Protein AF-A0A7C5DP51-F1 (afdb_monomer)

Sequence (74 aa):
MRKEGRVCKADTLEGLKDSGVIGIIRVSTAQDLIRIAKALREGGLSCLEITMTTPGALRAIEEAREELPDVLMG

pLDDT: mean 88.17, std 12.2, range [36.09, 96.69]

Radius of gyration: 12.79 Å; Cα contacts (8 Å, |Δi|>4): 87; chains: 1; bounding box: 42×22×27 Å

Structure (mmCIF, N/CA/C/O backbone):
data_AF-A0A7C5DP51-F1
#
_entry.id   AF-A0A7C5DP51-F1
#
loop_
_atom_site.group_PDB
_atom_site.id
_atom_site.type_symbol
_atom_site.label_atom_id
_atom_site.label_alt_id
_atom_site.label_comp_id
_atom_site.label_asym_id
_atom_site.label_entity_id
_atom_site.label_seq_id
_atom_site.pdbx_PDB_ins_code
_atom_site.Cartn_x
_atom_site.Cartn_y
_atom_site.Cartn_z
_atom_site.occupancy
_atom_site.B_iso_or_equiv
_atom_site.auth_seq_id
_atom_site.auth_comp_id
_atom_site.auth_asym_id
_atom_site.auth_atom_id
_atom_site.pdbx_PDB_model_num
ATOM 1 N N . MET A 1 1 ? 29.696 -3.577 -4.538 1.00 36.09 1 MET A N 1
ATOM 2 C CA . MET A 1 1 ? 29.079 -3.699 -3.200 1.00 36.09 1 MET A CA 1
ATOM 3 C C . MET A 1 1 ? 28.188 -2.482 -2.974 1.00 36.09 1 MET A C 1
ATOM 5 O O . MET A 1 1 ? 28.714 -1.405 -2.723 1.00 36.09 1 MET A O 1
ATOM 9 N N . ARG A 1 2 ? 26.867 -2.602 -3.171 1.00 43.75 2 ARG A N 1
ATOM 10 C CA . ARG A 1 2 ? 25.906 -1.558 -2.773 1.00 43.75 2 ARG A CA 1
ATOM 11 C C . ARG A 1 2 ? 25.597 -1.794 -1.294 1.00 43.75 2 ARG A C 1
ATOM 13 O O . ARG A 1 2 ? 25.283 -2.920 -0.931 1.00 43.75 2 ARG A O 1
ATOM 20 N N . LYS A 1 3 ? 25.806 -0.782 -0.450 1.00 42.50 3 LYS A N 1
ATOM 21 C CA . LYS A 1 3 ? 25.502 -0.848 0.985 1.00 42.50 3 LYS A CA 1
ATOM 22 C C . LYS A 1 3 ? 23.999 -1.076 1.180 1.00 42.50 3 LYS A C 1
ATOM 24 O O . LYS A 1 3 ? 23.211 -0.408 0.514 1.00 42.50 3 LYS A O 1
ATOM 29 N N . GLU A 1 4 ? 23.628 -1.956 2.110 1.00 59.66 4 GLU A N 1
ATOM 30 C CA . GLU A 1 4 ? 22.318 -1.934 2.769 1.00 59.66 4 GLU A CA 1
ATOM 31 C C . GLU A 1 4 ? 21.920 -0.481 3.117 1.00 59.66 4 GLU A C 1
ATOM 33 O O . GLU A 1 4 ? 22.724 0.261 3.687 1.00 59.66 4 GLU A O 1
ATOM 38 N N . GLY A 1 5 ? 20.674 -0.088 2.826 1.00 59.50 5 GLY A N 1
ATOM 39 C CA . GLY A 1 5 ? 20.018 1.032 3.517 1.00 59.50 5 GLY A CA 1
ATOM 40 C C . GLY A 1 5 ? 20.035 2.412 2.842 1.00 59.50 5 GLY A C 1
ATOM 41 O O . GLY A 1 5 ? 20.641 3.347 3.356 1.00 59.50 5 GLY A O 1
ATOM 42 N N . ARG A 1 6 ? 19.288 2.575 1.742 1.00 61.84 6 ARG A N 1
ATOM 43 C CA . ARG A 1 6 ? 18.340 3.691 1.492 1.00 61.84 6 ARG A CA 1
ATOM 44 C C . ARG A 1 6 ? 17.753 3.533 0.093 1.00 61.84 6 ARG A C 1
ATOM 46 O O . ARG A 1 6 ? 18.480 3.659 -0.883 1.00 61.84 6 ARG A O 1
ATOM 53 N N . VAL A 1 7 ? 16.445 3.310 0.014 1.00 78.81 7 VAL A N 1
ATOM 54 C CA . VAL A 1 7 ? 15.690 3.467 -1.234 1.00 78.81 7 VAL A CA 1
ATOM 55 C C . VAL A 1 7 ? 15.654 4.964 -1.543 1.00 78.81 7 VAL A C 1
ATOM 57 O O . VAL A 1 7 ? 15.244 5.765 -0.696 1.00 78.81 7 VAL A O 1
ATOM 60 N N . CYS A 1 8 ? 16.156 5.369 -2.704 1.00 89.25 8 CYS A N 1
ATOM 61 C CA . CYS A 1 8 ? 16.064 6.746 -3.166 1.00 89.25 8 CYS A CA 1
ATOM 62 C C . CYS A 1 8 ? 14.794 6.946 -4.004 1.00 89.25 8 CYS A C 1
ATOM 64 O O . CYS A 1 8 ? 14.142 5.995 -4.425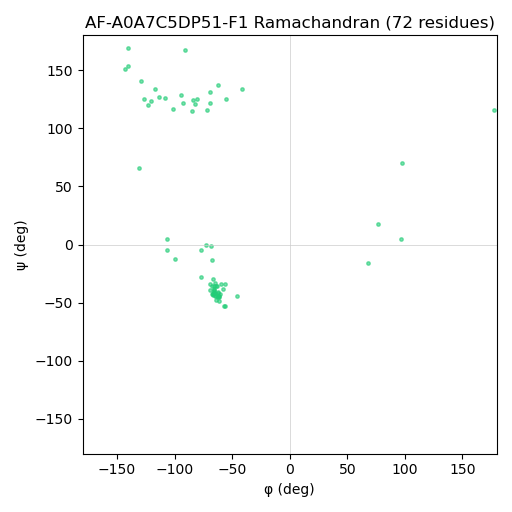 1.00 89.25 8 CYS A O 1
ATOM 66 N N . LYS A 1 9 ? 14.433 8.206 -4.275 1.00 92.44 9 LYS A N 1
ATOM 67 C CA . LYS A 1 9 ? 13.222 8.520 -5.053 1.00 92.44 9 LYS A CA 1
ATOM 68 C C . LYS A 1 9 ? 13.207 7.843 -6.429 1.00 92.44 9 LYS A C 1
ATOM 70 O O . LYS A 1 9 ? 12.135 7.495 -6.909 1.00 92.44 9 LYS A O 1
ATOM 75 N N . ALA A 1 10 ? 14.375 7.682 -7.057 1.00 94.94 10 ALA A N 1
ATOM 76 C CA . ALA A 1 10 ? 14.483 7.019 -8.352 1.00 94.94 10 ALA A CA 1
ATOM 77 C C . ALA A 1 10 ? 14.138 5.527 -8.250 1.00 94.94 10 ALA A C 1
ATOM 79 O O . ALA A 1 10 ? 13.360 5.051 -9.067 1.00 94.94 10 ALA A O 1
ATOM 80 N N . ASP A 1 11 ? 14.614 4.839 -7.208 1.00 93.12 11 ASP A N 1
ATOM 81 C CA . ASP A 1 11 ? 14.317 3.420 -6.972 1.00 93.12 11 ASP A CA 1
ATOM 82 C C . ASP A 1 11 ? 12.811 3.198 -6.748 1.00 93.12 11 ASP A C 1
ATOM 84 O O . ASP A 1 11 ? 12.214 2.278 -7.302 1.00 93.12 11 ASP A O 1
ATOM 88 N N . THR A 1 12 ? 12.160 4.083 -5.981 1.00 93.38 12 THR A N 1
ATOM 89 C CA . THR A 1 12 ? 10.697 4.058 -5.815 1.00 93.38 12 THR A CA 1
ATOM 90 C C . THR A 1 12 ? 9.982 4.277 -7.145 1.00 93.38 12 THR A C 1
ATOM 92 O O . THR A 1 12 ? 9.026 3.572 -7.452 1.00 93.38 12 THR A O 1
ATOM 95 N N . LEU A 1 13 ? 10.436 5.245 -7.946 1.00 94.62 13 LEU A N 1
ATOM 96 C CA . LEU A 1 13 ? 9.826 5.549 -9.237 1.00 94.62 13 LEU A CA 1
ATOM 97 C C . LEU A 1 13 ? 9.980 4.396 -10.238 1.00 94.62 13 LEU A C 1
ATOM 99 O O . LEU A 1 13 ? 9.063 4.169 -11.024 1.00 94.62 13 LEU A O 1
ATOM 103 N N . GLU A 1 14 ? 11.105 3.680 -10.223 1.00 94.50 14 GLU A N 1
ATOM 104 C CA . GLU A 1 14 ? 11.267 2.447 -11.001 1.00 94.50 14 GLU A CA 1
ATOM 105 C C . GLU A 1 14 ? 10.292 1.367 -10.528 1.00 94.50 14 GLU A C 1
ATOM 107 O O . GLU A 1 14 ? 9.531 0.865 -11.347 1.00 94.50 14 GLU A O 1
ATOM 112 N N . GLY A 1 15 ? 10.184 1.121 -9.217 1.00 91.75 15 GLY A N 1
ATOM 113 C CA . GLY A 1 15 ? 9.216 0.156 -8.681 1.00 91.75 15 GLY A CA 1
ATOM 114 C C . GLY A 1 15 ? 7.759 0.465 -9.057 1.00 91.75 15 GLY A C 1
ATOM 115 O O . GLY A 1 15 ? 6.992 -0.440 -9.383 1.00 91.75 15 GLY A O 1
ATOM 116 N N . LEU A 1 16 ? 7.379 1.748 -9.084 1.00 93.81 16 LEU A N 1
ATOM 117 C CA . LEU A 1 16 ? 6.057 2.180 -9.552 1.00 93.81 16 LEU A CA 1
ATOM 118 C C . LEU A 1 16 ? 5.842 1.902 -11.047 1.00 93.81 16 LEU A C 1
ATOM 120 O O . LEU A 1 16 ? 4.760 1.464 -11.440 1.00 93.81 16 LEU A O 1
ATOM 124 N N . LYS A 1 17 ? 6.857 2.150 -11.885 1.00 94.31 17 LYS A N 1
ATOM 125 C CA . LYS A 1 17 ? 6.795 1.880 -13.331 1.00 94.31 17 LYS A CA 1
ATOM 126 C C . LYS A 1 17 ? 6.720 0.386 -13.624 1.00 94.31 17 LYS A C 1
ATOM 128 O O . LYS A 1 17 ? 5.919 -0.006 -14.467 1.00 94.31 17 LYS A O 1
ATOM 133 N N . ASP A 1 18 ? 7.508 -0.413 -12.913 1.00 93.25 18 ASP A N 1
ATOM 134 C CA . A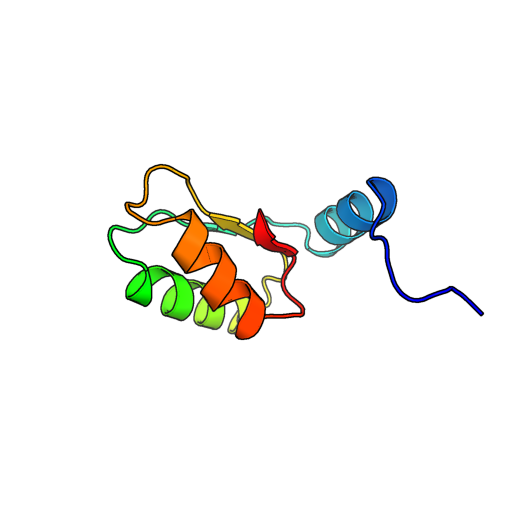SP A 1 18 ? 7.549 -1.868 -13.063 1.00 93.25 18 ASP A CA 1
ATOM 135 C C . ASP A 1 18 ? 6.222 -2.513 -12.646 1.00 93.25 18 ASP A C 1
ATOM 137 O O . ASP A 1 18 ? 5.752 -3.436 -13.308 1.00 93.25 18 ASP A O 1
ATOM 141 N N . SER A 1 19 ? 5.581 -1.994 -11.589 1.00 93.44 19 SER A N 1
ATOM 142 C CA . SER A 1 19 ? 4.239 -2.427 -11.180 1.00 93.44 19 SER A CA 1
ATOM 143 C C . SER A 1 19 ? 3.184 -2.118 -12.251 1.00 93.44 19 SER A C 1
ATOM 145 O O . SER A 1 19 ? 2.229 -2.874 -12.416 1.00 93.44 19 SER A O 1
ATOM 147 N N . GLY A 1 20 ? 3.308 -0.991 -12.968 1.00 94.12 20 GLY A N 1
ATOM 148 C CA . GLY A 1 20 ? 2.379 -0.553 -14.024 1.00 94.12 20 GLY A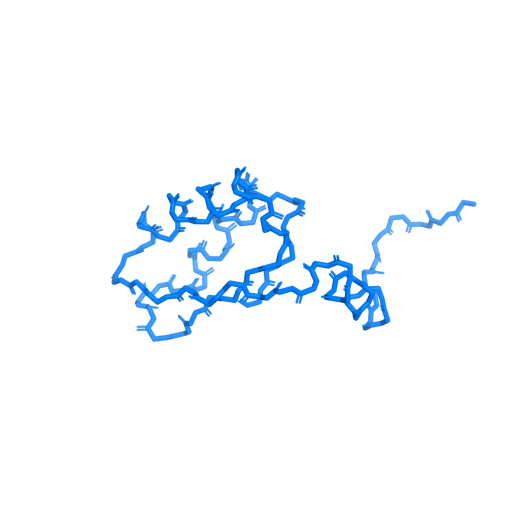 CA 1
ATOM 149 C C . GLY A 1 20 ? 0.972 -0.156 -13.543 1.00 94.12 20 GLY A C 1
ATOM 150 O O . GLY A 1 20 ? 0.239 0.528 -14.257 1.00 94.12 20 GLY A O 1
ATOM 151 N N . VAL A 1 21 ? 0.604 -0.543 -12.321 1.00 94.50 21 VAL A N 1
ATOM 152 C CA . VAL A 1 21 ? -0.654 -0.247 -11.632 1.00 94.50 21 VAL A CA 1
ATOM 153 C C . VAL A 1 21 ? -0.393 -0.031 -10.136 1.00 94.50 21 VAL A C 1
ATOM 155 O O . VAL A 1 21 ? 0.539 -0.609 -9.575 1.00 94.50 21 VAL A O 1
ATOM 158 N N . ILE A 1 22 ? -1.221 0.795 -9.487 1.00 95.44 22 ILE A N 1
ATOM 159 C CA . ILE A 1 22 ? -1.215 1.014 -8.032 1.00 95.44 22 ILE A CA 1
ATOM 160 C C . ILE A 1 22 ? -2.594 0.634 -7.487 1.00 95.44 22 ILE A C 1
ATOM 162 O O . ILE A 1 22 ? -3.609 1.172 -7.933 1.00 95.44 22 ILE A O 1
ATOM 166 N N . GLY A 1 23 ? -2.640 -0.296 -6.531 1.00 95.19 23 GLY A N 1
ATOM 167 C CA . GLY A 1 23 ? -3.883 -0.672 -5.856 1.00 95.19 23 GLY A CA 1
ATOM 168 C C . GLY A 1 23 ? -4.193 0.271 -4.696 1.00 95.19 23 GLY A C 1
ATOM 169 O O . GLY A 1 23 ? -3.456 0.279 -3.718 1.00 95.19 23 GLY A O 1
ATOM 170 N N . ILE A 1 24 ? -5.287 1.033 -4.771 1.00 94.19 24 ILE A N 1
ATOM 171 C CA . ILE A 1 24 ? -5.719 1.927 -3.684 1.00 94.19 24 ILE A CA 1
ATOM 172 C C . ILE A 1 24 ? -6.711 1.194 -2.777 1.00 94.19 24 ILE A C 1
ATOM 174 O O . ILE A 1 24 ? -7.778 0.767 -3.224 1.00 94.19 24 ILE A O 1
ATOM 178 N N . ILE A 1 25 ? -6.386 1.088 -1.488 1.00 91.75 25 ILE A N 1
ATOM 179 C CA . ILE A 1 25 ? -7.193 0.386 -0.489 1.00 91.75 25 ILE A CA 1
ATOM 180 C C . ILE A 1 25 ? -7.854 1.395 0.455 1.00 9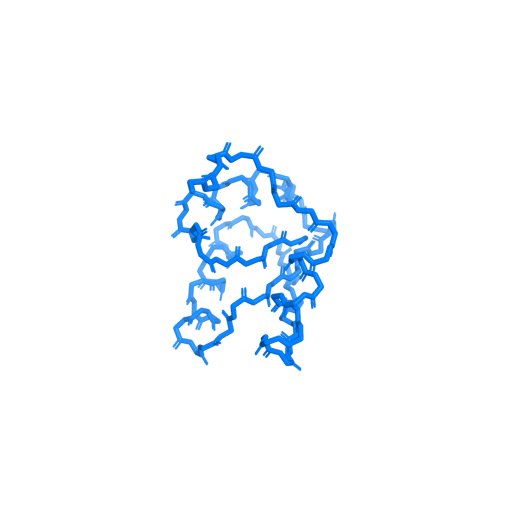1.75 25 ILE A C 1
ATOM 182 O O . ILE A 1 25 ? -7.208 2.220 1.112 1.00 91.75 25 ILE A O 1
ATOM 186 N N . ARG A 1 26 ? -9.180 1.287 0.565 1.00 89.81 26 ARG A N 1
ATOM 187 C CA . ARG A 1 26 ? -9.991 1.968 1.577 1.00 89.81 26 ARG A CA 1
ATOM 188 C C . ARG A 1 26 ? -10.772 0.934 2.362 1.00 89.81 26 ARG A C 1
ATOM 190 O O . ARG A 1 26 ? -11.595 0.224 1.793 1.00 89.81 26 ARG A O 1
ATOM 197 N N . VAL A 1 27 ? -10.539 0.884 3.665 1.00 86.81 27 VAL A N 1
ATOM 198 C CA . VAL A 1 27 ? -11.206 -0.056 4.566 1.00 86.81 27 VAL A CA 1
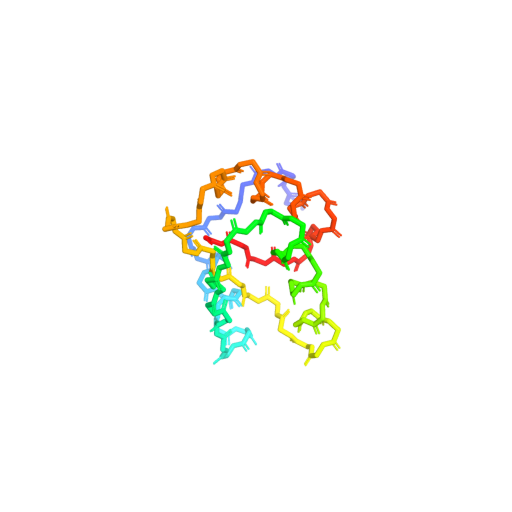ATOM 199 C C . VAL A 1 27 ? -11.550 0.620 5.884 1.00 86.81 27 VAL A C 1
ATOM 201 O O . VAL A 1 27 ? -11.131 1.741 6.160 1.00 86.81 27 VAL A O 1
ATOM 204 N N . SER A 1 28 ? -12.353 -0.060 6.695 1.00 84.75 28 SER A N 1
ATOM 205 C CA . SER A 1 28 ? -12.769 0.433 8.010 1.00 84.75 28 SER A CA 1
ATOM 206 C C . SER A 1 28 ? -11.958 -0.172 9.159 1.00 84.75 28 SER A C 1
ATOM 208 O O . SER A 1 28 ? -12.054 0.327 10.277 1.00 84.75 28 SER A O 1
ATOM 210 N N . THR A 1 29 ? -11.167 -1.226 8.903 1.00 83.25 29 THR A N 1
ATOM 211 C CA . THR A 1 29 ? -10.368 -1.940 9.914 1.00 83.25 29 THR A CA 1
ATOM 212 C C . THR A 1 29 ? -8.984 -2.340 9.385 1.00 83.25 29 THR A C 1
ATOM 214 O O . THR A 1 29 ? -8.806 -2.551 8.184 1.00 83.25 29 THR A O 1
ATOM 217 N N . ALA A 1 30 ? -8.005 -2.488 10.283 1.00 81.06 30 ALA A N 1
ATOM 218 C CA . ALA A 1 30 ? -6.651 -2.944 9.944 1.00 81.06 30 ALA A CA 1
ATOM 219 C C . ALA A 1 30 ? -6.615 -4.418 9.486 1.00 81.06 30 ALA A C 1
ATOM 221 O O . ALA A 1 30 ? -5.892 -4.775 8.559 1.00 81.06 30 ALA A O 1
ATOM 222 N N . GLN A 1 31 ? -7.449 -5.283 10.072 1.00 84.06 31 GLN A N 1
ATOM 223 C CA . GLN A 1 31 ? -7.531 -6.696 9.686 1.00 84.06 31 GLN A CA 1
ATOM 224 C C . GLN A 1 31 ? -8.047 -6.892 8.254 1.00 84.06 31 GLN A C 1
ATOM 226 O O . GLN A 1 31 ? -7.664 -7.861 7.591 1.00 84.06 31 GLN A O 1
ATOM 231 N N . ASP A 1 32 ? -8.940 -6.022 7.773 1.00 89.75 32 ASP A N 1
ATOM 232 C CA . ASP A 1 32 ? -9.372 -6.046 6.371 1.00 89.75 32 ASP A CA 1
ATOM 233 C C . ASP A 1 32 ? -8.239 -5.603 5.440 1.00 89.75 32 ASP A C 1
ATOM 235 O O . ASP A 1 32 ? -8.038 -6.214 4.393 1.00 89.75 32 ASP A O 1
ATOM 239 N N . LEU A 1 33 ? -7.452 -4.601 5.847 1.00 89.69 33 LEU A N 1
ATOM 240 C CA . LEU A 1 33 ? -6.320 -4.087 5.075 1.00 89.69 33 LEU A CA 1
ATOM 241 C C . LEU A 1 33 ? -5.308 -5.183 4.742 1.00 89.69 33 LEU A C 1
ATOM 243 O O . LEU A 1 33 ? -4.995 -5.378 3.571 1.00 89.69 33 LEU A O 1
ATOM 247 N N . ILE A 1 34 ? -4.833 -5.925 5.748 1.00 90.75 34 ILE A N 1
ATOM 248 C CA . ILE A 1 34 ? -3.803 -6.957 5.548 1.00 90.75 34 ILE A CA 1
ATOM 249 C C . ILE A 1 34 ? -4.335 -8.086 4.662 1.00 90.75 34 ILE A C 1
ATOM 251 O O . ILE A 1 34 ? -3.636 -8.549 3.761 1.00 90.75 34 ILE A O 1
ATOM 255 N N . ARG A 1 35 ? -5.587 -8.514 4.874 1.00 93.31 35 ARG A N 1
ATOM 256 C CA . ARG A 1 35 ? -6.215 -9.556 4.046 1.00 93.31 35 ARG A CA 1
ATOM 257 C C . ARG A 1 35 ? -6.329 -9.130 2.584 1.00 93.31 35 ARG A C 1
ATOM 259 O O . ARG A 1 35 ? -5.977 -9.909 1.703 1.00 93.31 35 ARG A O 1
ATOM 266 N N . ILE A 1 36 ? -6.777 -7.901 2.328 1.00 94.06 36 ILE A N 1
ATOM 267 C CA . ILE A 1 36 ?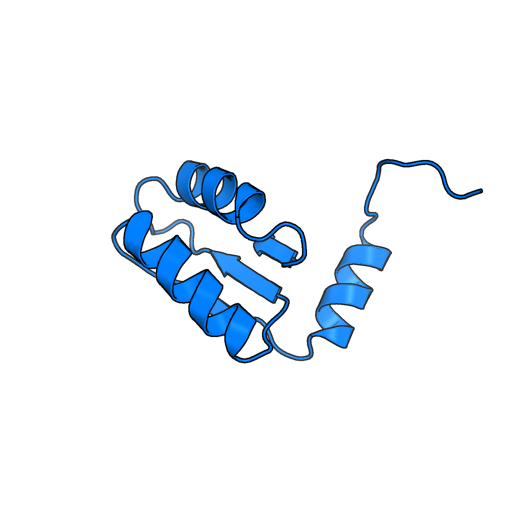 -6.887 -7.361 0.968 1.00 94.06 36 ILE A CA 1
ATOM 268 C C . ILE A 1 36 ? -5.499 -7.181 0.346 1.00 94.06 36 ILE A C 1
ATOM 270 O O . ILE A 1 36 ? -5.304 -7.565 -0.803 1.00 94.06 36 ILE A O 1
ATOM 274 N N . ALA A 1 37 ? -4.524 -6.661 1.094 1.00 94.50 37 ALA A N 1
ATOM 275 C CA . ALA A 1 37 ? -3.159 -6.480 0.611 1.00 94.50 37 ALA A CA 1
ATOM 276 C C . ALA A 1 37 ? -2.510 -7.815 0.201 1.00 94.50 37 ALA A C 1
ATOM 278 O O . ALA A 1 37 ? -1.909 -7.893 -0.870 1.00 94.50 37 ALA A O 1
ATOM 279 N N . LYS A 1 38 ? -2.703 -8.883 0.993 1.00 95.31 38 LYS A N 1
ATOM 280 C CA . LYS A 1 38 ? -2.261 -10.247 0.651 1.00 95.31 38 LYS A CA 1
ATOM 281 C C . LYS A 1 38 ? -2.925 -10.755 -0.629 1.00 95.31 38 LYS A C 1
ATOM 283 O O . LYS A 1 38 ? -2.225 -11.191 -1.535 1.00 95.31 38 LYS A O 1
ATOM 288 N N . ALA A 1 39 ? -4.246 -10.617 -0.743 1.00 96.06 39 ALA A N 1
ATOM 289 C CA . ALA A 1 39 ? -4.979 -11.043 -1.936 1.00 96.06 39 ALA A CA 1
ATOM 290 C C . ALA A 1 39 ? -4.541 -10.282 -3.203 1.00 96.06 39 ALA A C 1
ATOM 292 O O . ALA A 1 39 ? -4.373 -10.879 -4.264 1.00 96.06 39 ALA A O 1
ATOM 293 N N . LEU A 1 40 ? -4.314 -8.968 -3.101 1.00 95.44 40 LEU A N 1
ATOM 294 C CA . LEU A 1 40 ? -3.816 -8.161 -4.218 1.00 95.44 40 LEU A CA 1
ATOM 295 C C . LEU A 1 40 ? -2.392 -8.564 -4.610 1.00 95.44 40 LEU A C 1
ATOM 297 O O . LEU A 1 40 ? -2.089 -8.648 -5.801 1.00 95.44 40 LEU A O 1
ATOM 301 N N . ARG A 1 41 ? -1.541 -8.867 -3.624 1.00 95.69 41 ARG A N 1
ATOM 302 C CA . ARG A 1 41 ? -0.192 -9.370 -3.874 1.00 95.69 41 ARG A CA 1
ATOM 303 C C . ARG A 1 41 ? -0.200 -10.732 -4.567 1.00 95.69 41 ARG A C 1
ATOM 305 O O . ARG A 1 41 ? 0.535 -10.916 -5.534 1.00 95.69 41 ARG A O 1
ATOM 312 N N . GLU A 1 42 ? -1.040 -11.662 -4.121 1.00 96.31 42 GLU A N 1
ATOM 313 C CA . GLU A 1 42 ? -1.254 -12.954 -4.792 1.00 96.31 42 GLU A CA 1
ATOM 314 C C . GLU A 1 42 ? -1.766 -12.770 -6.229 1.00 96.31 42 GLU A C 1
ATOM 316 O O . GLU A 1 42 ? -1.376 -13.511 -7.128 1.00 96.31 42 GLU A O 1
ATOM 321 N N . GLY A 1 43 ? -2.574 -11.731 -6.461 1.00 94.44 43 GLY A N 1
ATOM 322 C CA . GLY A 1 43 ? -3.023 -11.300 -7.787 1.00 94.44 43 GLY A CA 1
ATOM 323 C C . GLY A 1 43 ? -1.952 -10.617 -8.650 1.00 94.44 43 GLY A C 1
ATOM 324 O O . GLY A 1 43 ? -2.247 -10.243 -9.783 1.00 94.44 43 GLY A O 1
ATOM 325 N N . GLY A 1 44 ? -0.725 -10.454 -8.146 1.00 93.56 44 GLY A N 1
ATOM 326 C CA . GLY A 1 44 ? 0.412 -9.904 -8.886 1.00 93.56 44 GLY A CA 1
ATOM 327 C C . GLY A 1 44 ? 0.672 -8.411 -8.681 1.00 93.56 44 GLY A C 1
ATOM 328 O O . GLY A 1 44 ? 1.574 -7.875 -9.321 1.00 93.56 44 GLY A O 1
ATOM 329 N N . LEU A 1 45 ? -0.063 -7.724 -7.797 1.00 95.06 45 LEU A N 1
ATOM 330 C CA . LEU A 1 45 ? 0.204 -6.314 -7.500 1.00 95.06 45 LEU A CA 1
ATOM 331 C C . LEU A 1 45 ? 1.362 -6.186 -6.505 1.00 9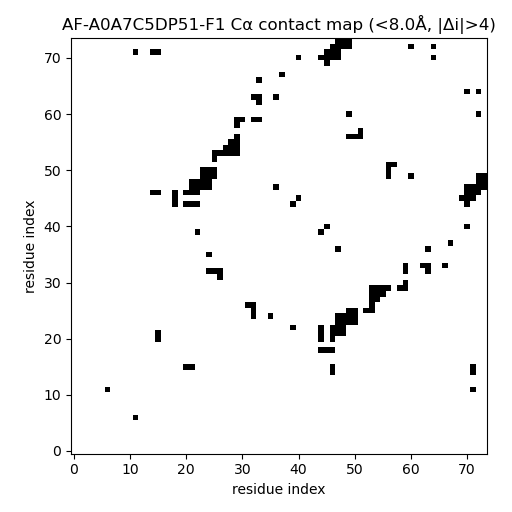5.06 45 LEU A C 1
ATOM 333 O O . LEU A 1 45 ? 1.322 -6.721 -5.397 1.00 95.06 45 LEU A O 1
ATOM 337 N N . SER A 1 46 ? 2.379 -5.418 -6.883 1.00 94.81 46 SER A N 1
ATOM 338 C CA . SER A 1 46 ? 3.551 -5.137 -6.046 1.00 94.81 46 SER A CA 1
ATOM 339 C C . SER A 1 46 ? 3.567 -3.715 -5.482 1.00 94.81 46 SER A C 1
ATOM 341 O O . SER A 1 46 ? 4.430 -3.413 -4.659 1.00 94.81 46 SER A O 1
ATOM 343 N N . CYS A 1 47 ? 2.608 -2.861 -5.861 1.00 96.69 47 CYS A N 1
ATOM 344 C CA . CYS A 1 47 ? 2.446 -1.514 -5.322 1.00 96.69 47 CYS A CA 1
ATOM 345 C C . CYS A 1 47 ? 1.026 -1.262 -4.799 1.00 96.69 47 CYS A C 1
ATOM 347 O O . CYS A 1 47 ? 0.049 -1.386 -5.545 1.00 96.69 47 CYS A O 1
ATOM 349 N N . LEU A 1 48 ? 0.925 -0.842 -3.536 1.00 95.81 48 LEU A N 1
ATOM 350 C CA . LEU A 1 48 ? -0.333 -0.555 -2.847 1.00 95.81 48 LEU A CA 1
ATOM 351 C C . LEU A 1 48 ? -0.295 0.826 -2.178 1.00 95.81 48 LEU A C 1
ATOM 353 O O . LEU A 1 48 ? 0.714 1.209 -1.592 1.00 95.81 48 LEU A O 1
ATOM 357 N N . GLU A 1 49 ? -1.416 1.539 -2.234 1.00 94.06 49 GLU A N 1
ATOM 358 C CA . GLU A 1 49 ? -1.651 2.791 -1.514 1.00 94.06 49 GLU A CA 1
ATOM 359 C C . GLU A 1 49 ? -2.748 2.578 -0.463 1.00 94.06 49 GLU A C 1
ATOM 361 O O . GLU A 1 49 ? -3.853 2.112 -0.767 1.00 94.06 49 GLU A O 1
ATOM 366 N N . ILE A 1 50 ? -2.455 2.939 0.780 1.00 92.19 50 ILE A N 1
ATOM 367 C CA . ILE A 1 50 ? -3.365 2.855 1.912 1.00 92.19 50 ILE A CA 1
ATOM 368 C C . ILE A 1 50 ? -3.940 4.240 2.191 1.00 92.19 50 ILE A C 1
ATOM 370 O O . ILE A 1 50 ? -3.254 5.174 2.602 1.00 92.19 50 ILE A O 1
ATOM 374 N N . THR A 1 51 ? -5.257 4.372 2.043 1.00 90.69 51 THR A N 1
ATOM 375 C CA . THR A 1 51 ? -5.912 5.651 2.329 1.00 90.69 51 THR A CA 1
ATOM 376 C C . THR A 1 51 ? -5.902 5.978 3.829 1.00 90.69 51 THR A C 1
ATOM 378 O O . THR A 1 51 ? -6.360 5.197 4.671 1.00 90.69 51 THR A O 1
ATOM 381 N N . MET A 1 52 ? -5.486 7.205 4.164 1.00 89.19 52 MET A N 1
ATOM 382 C CA . MET A 1 52 ? -5.457 7.735 5.541 1.00 89.19 52 MET A CA 1
ATOM 383 C C . MET A 1 52 ? -6.850 7.967 6.156 1.00 89.19 52 MET A C 1
ATOM 385 O O . MET A 1 52 ? -6.967 8.371 7.309 1.00 89.19 52 MET A O 1
ATOM 389 N N . THR A 1 53 ? -7.927 7.702 5.409 1.00 85.56 53 THR A N 1
ATOM 390 C CA . THR A 1 53 ? -9.307 7.719 5.924 1.00 85.56 53 THR A CA 1
ATOM 391 C C . THR A 1 53 ? -9.663 6.473 6.738 1.00 85.56 53 THR A C 1
ATOM 393 O O . THR A 1 53 ? -10.762 6.396 7.283 1.00 85.56 53 THR A O 1
ATOM 396 N N . THR A 1 54 ? -8.757 5.497 6.812 1.00 80.88 54 THR A N 1
ATOM 397 C CA . THR A 1 54 ? -8.891 4.293 7.638 1.00 80.88 54 THR A CA 1
ATOM 398 C C . THR A 1 54 ? -8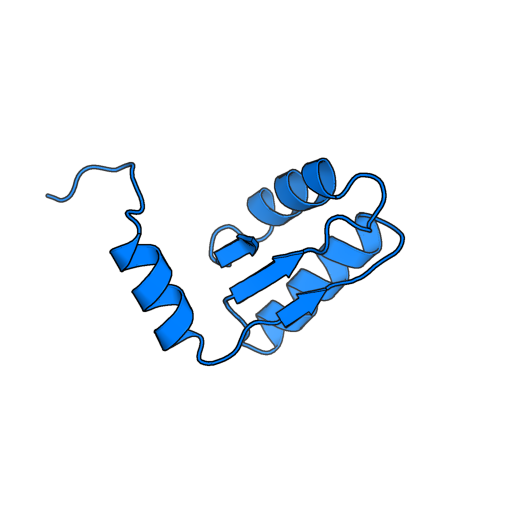.480 4.611 9.083 1.00 80.88 54 THR A C 1
ATOM 400 O O . THR A 1 54 ? -7.331 5.005 9.309 1.00 80.88 54 THR A O 1
ATOM 403 N N . PRO A 1 55 ? -9.352 4.437 10.094 1.00 83.44 55 PRO A N 1
ATOM 404 C CA . PRO A 1 55 ? -8.944 4.558 11.491 1.00 83.44 55 PRO A CA 1
ATOM 405 C C . PRO A 1 55 ? -7.774 3.615 11.802 1.00 83.44 55 PRO A C 1
ATOM 407 O O . PRO A 1 55 ? -7.854 2.415 11.552 1.00 83.44 55 PRO A O 1
ATOM 410 N N . GLY A 1 56 ? -6.672 4.155 12.327 1.00 85.69 56 GLY A N 1
ATOM 411 C CA . GLY A 1 56 ? -5.470 3.363 12.612 1.00 85.69 56 GLY A CA 1
ATOM 412 C C . GLY A 1 56 ? -4.611 3.009 11.389 1.00 85.69 56 GLY A C 1
ATOM 413 O O . GLY A 1 56 ? -3.773 2.119 11.509 1.00 85.69 56 GLY A O 1
ATOM 414 N N . ALA A 1 57 ? -4.767 3.705 10.252 1.00 85.81 57 ALA A N 1
ATOM 415 C CA . ALA A 1 57 ? -4.022 3.453 9.008 1.00 85.81 57 ALA A CA 1
ATOM 416 C C . ALA A 1 57 ? -2.511 3.253 9.208 1.00 85.81 57 ALA A C 1
ATOM 418 O O . ALA A 1 57 ? -1.950 2.316 8.658 1.00 85.81 57 ALA A O 1
ATOM 419 N N . LEU A 1 58 ? -1.859 4.084 10.029 1.00 89.62 58 LEU A N 1
ATOM 420 C CA . LEU A 1 58 ? -0.412 3.988 10.262 1.00 89.62 58 LEU A CA 1
ATOM 421 C C . LEU A 1 58 ? 0.004 2.654 10.895 1.00 89.62 58 LEU A C 1
ATOM 423 O O . LEU A 1 58 ? 0.947 2.035 10.421 1.00 89.62 58 LEU A O 1
ATOM 427 N N . ARG A 1 59 ? -0.734 2.172 11.904 1.00 88.38 59 ARG A N 1
ATOM 428 C CA . ARG A 1 59 ? -0.468 0.852 12.501 1.00 88.38 59 ARG A CA 1
ATOM 429 C C . ARG A 1 59 ? -0.724 -0.272 11.507 1.00 88.38 59 ARG A C 1
ATOM 431 O O . ARG A 1 59 ? 0.043 -1.218 11.438 1.00 88.38 59 ARG A O 1
ATOM 438 N N . ALA A 1 60 ? -1.782 -0.144 10.710 1.00 86.62 60 ALA A N 1
ATOM 439 C CA . ALA A 1 60 ? -2.081 -1.125 9.678 1.00 86.62 60 ALA A CA 1
ATOM 440 C C . ALA A 1 60 ? -0.986 -1.174 8.595 1.00 86.62 60 ALA A C 1
ATOM 442 O O . ALA A 1 60 ? -0.669 -2.254 8.111 1.00 86.62 60 ALA A O 1
ATOM 443 N N . ILE A 1 61 ? -0.387 -0.029 8.242 1.00 90.75 61 ILE A N 1
ATOM 444 C CA . ILE A 1 61 ? 0.776 0.055 7.344 1.00 90.75 61 ILE A CA 1
ATOM 445 C C . ILE A 1 61 ? 2.001 -0.611 7.981 1.00 90.75 61 ILE A C 1
ATOM 447 O O . ILE A 1 61 ? 2.685 -1.371 7.301 1.00 90.75 61 ILE A O 1
ATOM 451 N N . GLU A 1 62 ? 2.271 -0.361 9.267 1.00 91.31 62 GLU A N 1
ATOM 452 C CA . GLU A 1 62 ? 3.364 -1.013 10.005 1.00 91.31 62 GLU A CA 1
ATOM 453 C C . GLU A 1 62 ? 3.215 -2.544 9.981 1.00 91.31 62 GLU A C 1
ATOM 455 O O . GLU A 1 62 ? 4.119 -3.236 9.517 1.00 91.31 62 GLU A O 1
ATOM 460 N N . GLU A 1 63 ? 2.049 -3.066 10.372 1.00 90.81 63 GLU A N 1
ATOM 461 C CA . GLU A 1 63 ? 1.757 -4.508 10.367 1.00 90.81 63 GLU A CA 1
ATOM 462 C C . GLU A 1 63 ? 1.818 -5.102 8.950 1.00 90.81 63 GLU A C 1
ATOM 464 O O . GLU A 1 63 ? 2.426 -6.147 8.716 1.00 90.81 63 GLU A O 1
ATOM 469 N N . ALA A 1 64 ? 1.227 -4.426 7.961 1.00 91.25 64 ALA A N 1
ATOM 470 C CA . ALA A 1 64 ? 1.238 -4.915 6.589 1.00 91.25 64 ALA A CA 1
ATOM 471 C C . ALA A 1 64 ? 2.648 -4.912 5.981 1.00 91.25 64 ALA A C 1
ATOM 473 O O . ALA A 1 64 ? 2.947 -5.765 5.146 1.00 91.25 64 ALA A O 1
ATOM 474 N N . ARG A 1 65 ? 3.531 -4.000 6.406 1.00 92.00 65 ARG A N 1
ATOM 475 C CA . ARG A 1 65 ? 4.928 -3.963 5.960 1.00 92.00 65 ARG A CA 1
ATOM 476 C C . ARG A 1 65 ? 5.746 -5.138 6.496 1.00 92.00 65 ARG A C 1
ATOM 478 O O . ARG A 1 65 ? 6.636 -5.604 5.784 1.00 92.00 65 ARG A O 1
ATOM 485 N N . GLU A 1 66 ? 5.457 -5.604 7.709 1.00 93.44 66 GLU A N 1
ATOM 486 C CA . GLU A 1 66 ? 6.076 -6.810 8.277 1.00 93.44 66 GLU A CA 1
ATOM 487 C C . GLU A 1 66 ? 5.646 -8.069 7.511 1.00 93.44 66 GLU A C 1
ATOM 489 O O . GLU A 1 66 ? 6.476 -8.919 7.190 1.00 93.44 66 GLU A O 1
ATOM 494 N N . GLU A 1 67 ? 4.365 -8.149 7.150 1.00 93.94 67 GLU A N 1
ATOM 495 C CA . GLU A 1 67 ? 3.784 -9.292 6.436 1.00 93.94 67 GLU A CA 1
ATOM 496 C C . GLU A 1 67 ? 4.114 -9.314 4.930 1.00 93.94 67 GLU A C 1
ATOM 498 O O . GLU A 1 67 ? 4.134 -10.382 4.318 1.00 93.94 67 GLU A O 1
ATOM 503 N N . LEU A 1 68 ? 4.341 -8.145 4.317 1.00 94.88 68 LEU A N 1
ATOM 504 C CA . LEU A 1 68 ? 4.549 -7.962 2.873 1.00 94.88 68 LEU A CA 1
ATOM 505 C C . LEU A 1 68 ? 5.807 -7.106 2.591 1.00 94.88 68 LEU A C 1
ATOM 507 O O . LEU A 1 68 ? 5.712 -5.990 2.064 1.00 94.88 68 LEU A O 1
ATOM 511 N N . PRO A 1 69 ? 7.018 -7.600 2.921 1.00 93.12 69 PRO A N 1
ATOM 512 C CA . PRO A 1 69 ? 8.265 -6.828 2.833 1.00 93.12 69 PRO A CA 1
ATOM 513 C C . PRO A 1 69 ? 8.694 -6.485 1.397 1.00 93.12 69 PRO A C 1
ATOM 515 O O . PRO A 1 69 ? 9.566 -5.637 1.179 1.00 93.12 69 PRO A O 1
ATOM 518 N N . ASP A 1 70 ? 8.084 -7.114 0.405 1.00 92.69 70 ASP A N 1
ATOM 519 C CA . ASP A 1 70 ? 8.355 -6.962 -1.020 1.00 92.69 70 ASP A CA 1
ATOM 520 C C . ASP A 1 70 ? 7.266 -6.174 -1.766 1.00 92.69 70 ASP A C 1
ATOM 522 O O . ASP A 1 70 ? 7.330 -6.052 -2.990 1.00 92.69 70 ASP A O 1
ATOM 526 N N . VAL A 1 71 ? 6.277 -5.635 -1.049 1.00 94.75 71 VAL A N 1
ATOM 527 C CA . VAL A 1 71 ? 5.288 -4.695 -1.584 1.00 94.75 71 VAL A CA 1
ATOM 528 C C . VAL A 1 71 ? 5.746 -3.265 -1.308 1.00 94.75 71 VAL A C 1
ATOM 530 O O . VAL A 1 71 ? 6.065 -2.904 -0.171 1.00 94.75 71 VAL A O 1
ATOM 533 N N . LEU A 1 72 ? 5.762 -2.437 -2.352 1.00 94.69 72 LEU A N 1
ATOM 534 C CA . LEU A 1 72 ? 5.892 -0.994 -2.214 1.00 94.69 72 LEU A CA 1
ATOM 535 C C . LEU A 1 72 ? 4.580 -0.449 -1.640 1.00 94.69 72 LEU A C 1
ATOM 537 O O . LEU A 1 72 ? 3.533 -0.557 -2.275 1.00 94.69 72 LEU A O 1
ATOM 541 N N . MET A 1 73 ? 4.644 0.106 -0.433 1.00 92.12 73 MET A N 1
ATOM 542 C CA . MET A 1 73 ? 3.479 0.608 0.292 1.00 92.12 73 MET A CA 1
ATOM 543 C C . MET A 1 73 ? 3.595 2.113 0.514 1.00 92.12 73 MET A C 1
ATOM 545 O O . MET A 1 73 ? 4.656 2.594 0.925 1.00 92.12 73 MET A O 1
ATOM 549 N N . GLY A 1 74 ? 2.507 2.829 0.236 1.00 89.75 74 GLY A N 1
ATOM 550 C CA . GLY A 1 74 ? 2.350 4.267 0.462 1.00 89.75 74 GLY A CA 1
ATOM 551 C C . GLY A 1 74 ? 1.069 4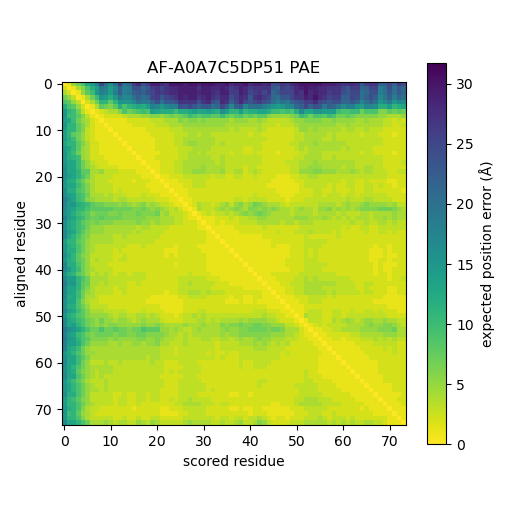.594 1.204 1.00 89.75 74 GLY A C 1
ATOM 552 O O . GLY A 1 74 ? 0.126 3.779 1.117 1.00 89.75 74 GLY A O 1
#

Solvent-accessible surface area (backbone atoms only — not comparable to full-atom values): 4424 Å² total; per-residue (Å²): 136,83,77,87,88,76,87,47,76,66,57,53,53,48,54,53,58,74,44,73,54,72,49,78,47,81,54,82,44,47,73,58,47,46,55,50,50,52,54,42,40,75,72,68,50,41,29,40,34,60,44,80,85,18,68,63,36,68,59,34,50,54,57,38,42,73,78,37,76,81,45,50,75,81

Secondary structure (DSSP, 8-state):
---S----HHHHHHHHHHH---EEE--SSHHHHHHHHHHHHHTT--EEEE-TTSTTHHHHHHHHHHH-TTSEE-

Nearest PDB structures (foldseek):
  4e38-assembly1_C  TM=8.927E-01  e=4.679E-03  Vibrionales bacterium SWAT-3
  8szz-assembly1_J  TM=9.099E-01  e=2.125E-02  Thermotoga maritima
  7p12-assembly1_A  TM=6.414E-01  e=1.735E+00  synthetic construct
  8jwo-assembly2_M  TM=6.440E-01  e=1.230E+00  Streptomyces xinghaiensis
  8jwo-assembly2_I  TM=6.740E-01  e=3.222E+00  Streptomyces xinghaiensis

Mean predicted aligned error: 4.89 Å

Foldseek 3Di:
DDDPDDQDPVNLVVQCVVQVDEAEDDDQDLVVVLVVLVVVVVVVHQHYEYDPVHVVRVVSQVVSCVVRVRHHYD